Protein AF-A0A7C3UQG4-F1 (afdb_monomer)

Nearest PDB structures (foldseek):
  8c45-assembly1_A  TM=7.894E-01  e=1.868E-03  Salmonella enterica subsp. enterica serovar Typhimurium str. D23580
  4xqk-assembly1_A  TM=6.993E-01  e=7.731E-04  Lactococcus cremoris
  5ffj-assembly2_B  TM=6.707E-01  e=1.100E-03  Lactococcus lactis
  4xqk-assembly2_B  TM=6.886E-01  e=2.101E-03  Lactococcus cremoris
  5ffj-assembly1_A  TM=6.996E-01  e=3.567E-03  Lactococcus lactis

Foldseek 3Di:
DDPPPCPDDDPVPPCDPCNVVVPDDDDLVNLVVVCVVVVVQAPLLVAADEAAACQLNSNVLVSLLSNVVRCVVVVHDLVRSLVSQQVRYAYEHQDPVSLVNNVVSSQVNSVVVVRHDRPHNHDHDPVCCCVVPVVVNVVVVVVVVVVVVVVD

Solvent-accessible surface area (backbone atoms only — not comparable to full-atom values): 8915 Å² total; per-residue (Å²): 134,85,84,72,76,81,86,72,67,56,78,92,70,51,76,43,72,50,65,74,68,66,65,77,82,72,53,65,69,57,45,50,53,52,39,58,74,70,61,72,78,65,79,44,62,81,46,74,48,75,36,81,69,31,44,60,21,62,59,56,49,56,50,50,55,54,24,53,51,45,34,55,78,67,68,58,52,68,70,57,49,44,53,43,48,36,76,24,45,37,33,26,25,74,49,54,73,27,43,56,47,18,55,50,55,47,46,61,53,37,45,78,75,75,40,71,88,63,64,66,48,63,45,52,40,70,67,55,45,43,71,78,38,46,69,61,45,51,52,53,55,64,46,46,62,59,52,66,60,70,83,110

Sequence (152 aa):
MRTEKISNLPFYMKVTQKKTNGIVYTPRWIVDFILDGIEYKHNIYNKKIIDPSCGRGNFLIVVVERFLKDCIENNLDLDEIRTILHNNIFGFDIDENAIIKCKAYLNDITYKYGIDEVDWNILYTESELKNLYPYTYEYFLAIKDRLLLRDK

Structure (mmCIF, N/CA/C/O backbone):
data_AF-A0A7C3UQG4-F1
#
_entry.id   AF-A0A7C3UQG4-F1
#
loop_
_atom_site.group_PDB
_atom_site.id
_atom_site.type_symbol
_atom_site.label_atom_id
_atom_site.label_alt_id
_atom_site.label_comp_id
_atom_site.label_asym_id
_atom_site.label_entity_id
_atom_site.label_seq_id
_atom_site.pdbx_PDB_ins_code
_atom_site.Cartn_x
_atom_site.Cartn_y
_atom_site.Cartn_z
_atom_site.occupancy
_atom_site.B_iso_or_equiv
_atom_site.auth_seq_id
_atom_site.auth_comp_id
_atom_site.auth_asym_id
_atom_site.auth_atom_id
_atom_site.pdbx_PDB_model_num
ATOM 1 N N . MET A 1 1 ? 27.045 6.453 -51.777 1.00 42.03 1 MET A N 1
ATOM 2 C CA . MET A 1 1 ? 25.811 6.436 -50.961 1.00 42.03 1 MET A CA 1
ATOM 3 C C . MET A 1 1 ? 26.149 6.940 -49.569 1.00 42.03 1 MET A C 1
ATOM 5 O O . MET A 1 1 ? 26.888 6.268 -48.864 1.00 42.03 1 MET A O 1
ATOM 9 N N . ARG A 1 2 ? 25.704 8.150 -49.208 1.00 41.16 2 ARG A N 1
ATOM 10 C CA . ARG A 1 2 ? 25.856 8.690 -47.850 1.00 41.16 2 ARG A CA 1
ATOM 11 C C . ARG A 1 2 ? 24.832 8.007 -46.945 1.00 41.16 2 ARG A C 1
ATOM 13 O O . ARG A 1 2 ? 23.637 8.138 -47.175 1.00 41.16 2 ARG A O 1
ATOM 20 N N . THR A 1 3 ? 25.298 7.292 -45.932 1.00 46.03 3 THR A N 1
ATOM 21 C CA . THR A 1 3 ? 24.496 6.917 -44.767 1.00 46.03 3 THR A CA 1
ATOM 22 C C . THR A 1 3 ? 24.260 8.174 -43.935 1.00 46.03 3 THR A C 1
ATOM 24 O O . THR A 1 3 ? 25.015 8.488 -43.018 1.00 46.03 3 THR A O 1
ATOM 27 N N . GLU A 1 4 ? 23.225 8.940 -44.274 1.00 49.03 4 GLU A N 1
ATOM 28 C CA . GLU A 1 4 ? 22.688 9.913 -43.328 1.00 49.03 4 GLU A CA 1
ATOM 29 C C . GLU A 1 4 ? 22.102 9.126 -42.152 1.00 49.03 4 GLU A C 1
ATOM 31 O O . GLU A 1 4 ? 21.164 8.342 -42.306 1.00 49.03 4 GLU A O 1
ATOM 36 N N . LYS A 1 5 ? 22.716 9.271 -40.971 1.00 53.19 5 LYS A N 1
ATOM 37 C CA . LYS A 1 5 ? 22.136 8.789 -39.716 1.00 53.19 5 LYS A CA 1
ATOM 38 C C . LYS A 1 5 ? 20.726 9.365 -39.628 1.00 53.19 5 LYS A C 1
ATOM 40 O O . LYS A 1 5 ? 20.574 10.583 -39.603 1.00 53.19 5 LYS A O 1
ATOM 45 N N . ILE A 1 6 ? 19.726 8.487 -39.572 1.00 51.84 6 ILE A N 1
ATOM 46 C CA . ILE A 1 6 ? 18.320 8.829 -39.346 1.00 51.84 6 ILE A CA 1
ATOM 47 C C . ILE A 1 6 ? 18.232 9.448 -37.943 1.00 51.84 6 ILE A C 1
ATOM 49 O O . ILE A 1 6 ? 18.018 8.759 -36.950 1.00 51.84 6 ILE A O 1
ATOM 53 N N . SER A 1 7 ? 18.494 10.749 -37.844 1.00 53.53 7 SER A N 1
ATOM 54 C CA . SER A 1 7 ? 18.570 11.488 -36.581 1.00 53.53 7 SER A CA 1
ATOM 55 C C . SER A 1 7 ? 17.190 11.811 -36.010 1.00 53.53 7 SER A C 1
ATOM 57 O O . SER A 1 7 ? 17.087 12.203 -34.853 1.00 53.53 7 SER A O 1
ATOM 59 N N . ASN A 1 8 ? 16.124 11.582 -36.783 1.00 60.34 8 ASN A N 1
ATOM 60 C CA . ASN A 1 8 ? 14.745 11.838 -36.389 1.00 60.34 8 ASN A CA 1
ATOM 61 C C . ASN A 1 8 ? 13.842 10.658 -36.760 1.00 60.34 8 ASN A C 1
ATOM 63 O O . ASN A 1 8 ? 13.166 10.663 -37.786 1.00 60.34 8 ASN A O 1
ATOM 67 N N . LEU A 1 9 ? 13.819 9.640 -35.897 1.00 67.06 9 LEU A N 1
ATOM 68 C CA . LEU A 1 9 ? 12.788 8.605 -35.955 1.00 67.06 9 LEU A CA 1
ATOM 69 C C . LEU A 1 9 ? 11.402 9.230 -35.684 1.00 67.06 9 LEU A C 1
ATOM 71 O O . LEU A 1 9 ? 11.282 10.053 -34.763 1.00 67.06 9 LEU A O 1
ATOM 75 N N . PRO A 1 10 ? 10.353 8.832 -36.432 1.00 65.62 10 PRO A N 1
ATOM 76 C CA . PRO A 1 10 ? 8.976 9.232 -36.158 1.00 65.62 10 PRO A CA 1
ATOM 77 C C . PRO A 1 10 ? 8.590 8.947 -34.703 1.00 65.62 10 PRO A C 1
ATOM 79 O O . PRO A 1 10 ? 9.046 7.961 -34.126 1.00 65.62 10 PRO A O 1
ATOM 82 N N . PHE A 1 11 ? 7.721 9.769 -34.106 1.00 56.12 11 PHE A N 1
ATOM 83 C CA . PHE A 1 11 ? 7.338 9.642 -32.689 1.00 56.12 11 PHE A CA 1
ATOM 84 C C . PHE A 1 11 ? 6.870 8.223 -32.308 1.00 56.12 11 PHE A C 1
ATOM 86 O O . PHE A 1 11 ? 7.231 7.725 -31.248 1.00 56.12 11 PHE A O 1
ATOM 93 N N . TYR A 1 12 ? 6.156 7.530 -33.200 1.00 59.91 12 TYR A N 1
ATOM 94 C CA . TYR A 1 12 ? 5.689 6.154 -32.982 1.00 59.91 12 TYR A CA 1
ATOM 95 C C . TYR A 1 12 ? 6.804 5.088 -33.025 1.00 59.91 12 TYR A C 1
ATOM 97 O O . TYR A 1 12 ? 6.616 3.989 -32.503 1.00 59.91 12 TYR A O 1
ATOM 105 N N . MET A 1 13 ? 7.966 5.410 -33.607 1.00 55.78 13 MET A N 1
ATOM 106 C CA . MET A 1 13 ? 9.175 4.572 -33.631 1.00 55.78 13 MET A CA 1
ATOM 107 C C . MET A 1 13 ? 10.178 4.942 -32.532 1.00 55.78 13 MET A C 1
ATOM 109 O O . MET A 1 13 ? 11.155 4.220 -32.333 1.00 55.78 13 MET A O 1
ATOM 113 N N . LYS A 1 14 ? 9.964 6.045 -31.800 1.00 57.69 14 LYS A N 1
ATOM 114 C CA . LYS A 1 14 ? 10.771 6.357 -30.618 1.00 57.69 14 LYS A CA 1
ATOM 115 C C . LYS A 1 14 ? 10.416 5.363 -29.517 1.00 57.69 14 LYS A C 1
ATOM 117 O O . LYS A 1 14 ? 9.332 5.411 -28.934 1.00 57.69 14 LYS A O 1
ATOM 122 N N . VAL A 1 15 ? 11.341 4.454 -29.223 1.00 54.56 15 VAL A N 1
ATOM 123 C CA . VAL A 1 15 ? 11.241 3.599 -28.042 1.00 54.56 15 VAL A CA 1
ATOM 124 C C . VAL A 1 15 ? 11.400 4.510 -26.825 1.00 54.56 15 VAL A C 1
ATOM 126 O O . VAL A 1 15 ? 12.464 5.074 -26.586 1.00 54.56 15 VAL A O 1
ATOM 129 N N . THR A 1 16 ? 10.306 4.746 -26.107 1.00 62.78 16 THR A N 1
ATOM 130 C CA . THR A 1 16 ? 10.331 5.534 -24.870 1.00 62.78 16 THR A CA 1
ATOM 131 C C . THR A 1 16 ? 11.064 4.755 -23.782 1.00 62.78 16 THR A C 1
ATOM 133 O O . THR A 1 16 ? 11.061 3.526 -23.817 1.00 62.78 16 THR A O 1
ATOM 136 N N . GLN A 1 17 ? 11.605 5.436 -22.765 1.00 59.50 17 GLN A N 1
ATOM 137 C CA . GLN A 1 17 ? 12.174 4.750 -21.592 1.00 59.50 17 GLN A CA 1
ATOM 138 C C . GLN A 1 17 ? 11.181 3.758 -20.951 1.00 59.50 17 GLN A C 1
ATOM 140 O O . GLN A 1 17 ? 11.572 2.693 -20.487 1.00 59.50 17 GLN A O 1
ATOM 145 N N . LYS A 1 18 ? 9.868 4.050 -21.006 1.00 60.06 18 LYS A N 1
ATOM 146 C CA . LYS A 1 18 ? 8.815 3.097 -20.607 1.00 60.06 18 LYS A CA 1
ATOM 147 C C . LYS A 1 18 ? 8.847 1.804 -21.426 1.00 60.06 18 LYS A C 1
ATOM 149 O O . LYS A 1 18 ? 8.737 0.733 -20.846 1.00 60.06 18 LYS A O 1
ATOM 154 N N . LYS A 1 19 ? 8.975 1.894 -22.756 1.00 58.59 19 LYS A N 1
ATOM 155 C CA . LYS A 1 19 ? 9.053 0.719 -23.638 1.00 58.59 19 LYS A CA 1
ATOM 156 C C . LYS A 1 19 ? 10.394 -0.011 -23.520 1.00 58.59 19 LYS A C 1
ATOM 158 O O . LYS A 1 19 ? 10.385 -1.232 -23.596 1.00 58.59 19 LYS A O 1
ATOM 163 N N . THR A 1 20 ? 11.517 0.691 -23.331 1.00 58.31 20 THR A N 1
ATOM 164 C CA . THR A 1 20 ? 12.833 0.040 -23.156 1.00 58.31 20 THR A CA 1
ATOM 165 C C . THR A 1 20 ? 12.929 -0.718 -21.838 1.00 58.31 20 THR A C 1
ATOM 167 O O . THR A 1 20 ? 13.533 -1.781 -21.805 1.00 58.31 20 THR A O 1
ATOM 170 N N . ASN A 1 21 ? 12.307 -0.198 -20.776 1.00 60.97 21 ASN A N 1
ATOM 171 C CA . ASN A 1 21 ? 12.345 -0.804 -19.444 1.00 60.97 21 ASN A CA 1
ATOM 172 C C . ASN A 1 21 ? 11.156 -1.750 -19.193 1.00 60.97 21 ASN A C 1
ATOM 174 O O . ASN A 1 21 ? 10.949 -2.175 -18.063 1.00 60.97 21 ASN A O 1
ATOM 178 N N . GLY A 1 22 ? 10.340 -2.045 -20.215 1.00 64.12 22 GLY A N 1
ATOM 179 C CA . GLY A 1 22 ? 9.199 -2.959 -20.090 1.00 64.12 22 GLY A CA 1
ATOM 180 C C . GLY A 1 22 ? 8.118 -2.506 -19.099 1.00 64.12 22 GLY A C 1
ATOM 181 O O . GLY A 1 22 ? 7.384 -3.338 -18.579 1.00 64.12 22 GLY A O 1
ATOM 182 N N . ILE A 1 23 ? 8.005 -1.203 -18.818 1.00 71.94 23 ILE A N 1
ATOM 183 C CA . ILE A 1 23 ? 7.095 -0.681 -17.792 1.00 71.94 23 ILE A CA 1
ATOM 184 C C . ILE A 1 23 ? 5.645 -0.793 -18.275 1.00 71.94 23 ILE A C 1
ATOM 186 O O . ILE A 1 23 ? 5.214 -0.055 -19.169 1.00 71.94 23 ILE A O 1
ATOM 190 N N . VAL A 1 24 ? 4.873 -1.658 -17.619 1.00 75.56 24 VAL A N 1
ATOM 191 C CA . VAL A 1 24 ? 3.432 -1.836 -17.829 1.00 75.56 24 VAL A CA 1
ATOM 192 C C . VAL A 1 24 ? 2.701 -1.427 -16.556 1.00 75.56 24 VAL A C 1
ATOM 194 O O . VAL A 1 24 ? 2.959 -1.961 -15.484 1.00 75.56 24 VAL A O 1
ATOM 197 N N . TYR A 1 25 ? 1.789 -0.461 -16.663 1.00 80.44 25 TYR A N 1
ATOM 198 C CA . TYR A 1 25 ? 0.959 -0.057 -15.528 1.00 80.44 25 TYR A CA 1
ATOM 199 C C . TYR A 1 25 ? -0.333 -0.856 -15.524 1.00 80.44 25 TYR A C 1
ATOM 201 O O . TYR A 1 25 ? -1.066 -0.833 -16.512 1.00 80.44 25 TYR A O 1
ATOM 209 N N . THR A 1 26 ? -0.637 -1.488 -14.394 1.00 86.94 26 THR A N 1
ATOM 210 C CA . THR A 1 26 ? -1.911 -2.174 -14.171 1.00 86.94 26 THR A CA 1
ATOM 211 C C . THR A 1 26 ? -3.026 -1.137 -14.010 1.00 86.94 26 THR A C 1
ATOM 213 O O . THR A 1 26 ? -2.977 -0.349 -13.061 1.00 86.94 26 THR A O 1
ATOM 216 N N . PRO A 1 27 ? -4.019 -1.071 -14.914 1.00 91.25 27 PRO A N 1
ATOM 217 C CA . PRO A 1 27 ? -5.156 -0.172 -14.760 1.00 91.25 27 PRO A CA 1
ATOM 218 C C . PRO A 1 27 ? -5.948 -0.491 -13.491 1.00 91.25 27 PRO A C 1
ATOM 220 O O . PRO A 1 27 ? -6.062 -1.655 -13.108 1.00 91.25 27 PRO A O 1
ATOM 223 N N . ARG A 1 28 ? -6.560 0.533 -12.889 1.00 93.44 28 ARG A N 1
ATOM 224 C CA . ARG A 1 28 ? -7.334 0.406 -11.644 1.00 93.44 28 ARG A CA 1
ATOM 225 C C . ARG A 1 28 ? -8.367 -0.726 -11.687 1.00 93.44 28 ARG A C 1
ATOM 227 O O . ARG A 1 28 ? -8.405 -1.533 -10.771 1.00 93.44 28 ARG A O 1
ATOM 234 N N .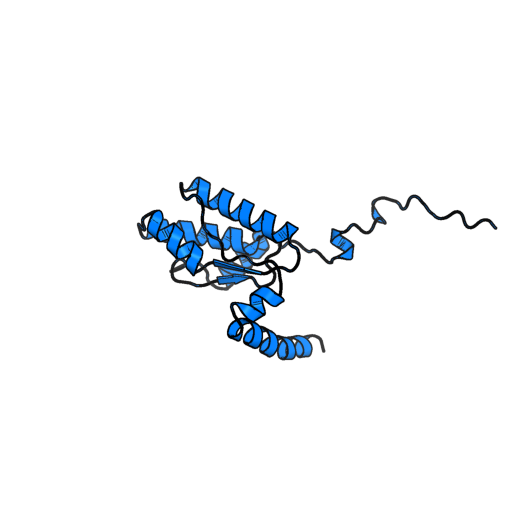 TRP A 1 29 ? -9.129 -0.840 -12.775 1.00 95.56 29 TRP A N 1
ATOM 235 C CA . TRP A 1 29 ? -10.158 -1.877 -12.908 1.00 95.56 29 TRP A CA 1
ATOM 236 C C . TRP A 1 29 ? -9.593 -3.309 -12.869 1.00 95.56 29 TRP A C 1
ATOM 238 O O . TRP A 1 29 ? -10.277 -4.206 -12.388 1.00 95.56 29 TRP A O 1
ATOM 248 N N . ILE A 1 30 ? -8.353 -3.533 -13.334 1.00 96.81 30 ILE A N 1
ATOM 249 C CA . ILE A 1 30 ? -7.688 -4.843 -13.219 1.00 96.81 30 ILE A CA 1
ATOM 250 C C . ILE A 1 30 ? -7.313 -5.109 -11.763 1.00 96.81 30 ILE A C 1
ATOM 252 O O . ILE A 1 30 ? -7.497 -6.222 -11.278 1.00 96.81 30 ILE A O 1
ATOM 256 N N . VAL A 1 31 ? -6.800 -4.093 -11.065 1.00 96.81 31 VAL A N 1
ATOM 257 C CA . VAL A 1 31 ? -6.473 -4.208 -9.639 1.00 96.81 31 VAL A CA 1
ATOM 258 C C . VAL A 1 31 ? -7.722 -4.559 -8.834 1.00 96.81 31 VAL A C 1
ATOM 260 O O . VAL A 1 31 ? -7.694 -5.519 -8.068 1.00 96.81 31 VAL A O 1
ATOM 263 N N . ASP A 1 32 ? -8.822 -3.831 -9.045 1.00 97.44 32 ASP A N 1
ATOM 264 C CA . ASP A 1 32 ? -10.094 -4.112 -8.376 1.00 97.44 32 ASP A CA 1
ATOM 265 C C . ASP A 1 32 ? -10.593 -5.523 -8.694 1.00 97.44 32 ASP A C 1
ATOM 267 O O . ASP A 1 32 ? -10.899 -6.270 -7.771 1.00 97.44 32 ASP A O 1
ATOM 271 N N . PHE A 1 33 ? -10.573 -5.931 -9.969 1.00 97.69 33 PHE A N 1
ATOM 272 C CA . PHE A 1 33 ? -10.954 -7.285 -10.379 1.00 97.69 33 PHE A CA 1
ATOM 273 C C . PHE A 1 33 ? -10.159 -8.373 -9.640 1.00 97.69 33 PHE A C 1
ATOM 275 O O . PHE A 1 33 ? -10.740 -9.350 -9.171 1.00 97.69 33 PHE A O 1
ATOM 282 N N . ILE A 1 34 ? -8.839 -8.206 -9.506 1.00 97.38 34 ILE A N 1
ATOM 283 C CA . ILE A 1 34 ? -7.980 -9.174 -8.812 1.00 97.38 34 ILE A CA 1
ATOM 284 C C . ILE A 1 34 ? -8.291 -9.200 -7.315 1.00 97.38 34 ILE A C 1
ATOM 286 O O . ILE A 1 34 ? -8.500 -10.279 -6.764 1.00 97.38 34 ILE A O 1
ATOM 290 N N . LEU A 1 35 ? -8.333 -8.035 -6.661 1.00 96.94 35 LEU A N 1
ATOM 291 C CA . LEU A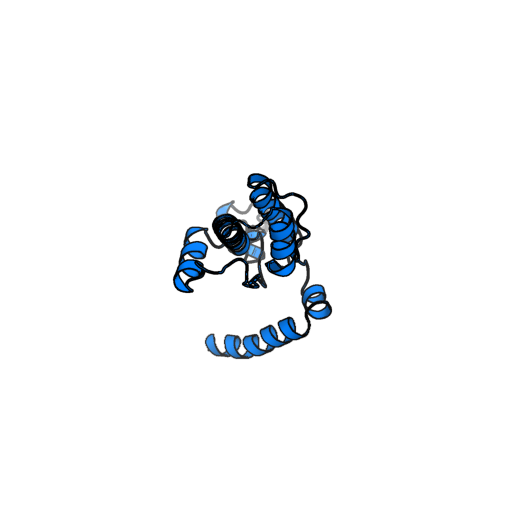 1 35 ? -8.602 -7.938 -5.223 1.00 96.94 35 LEU A CA 1
ATOM 292 C C . LEU A 1 35 ? -9.998 -8.458 -4.868 1.00 96.94 35 LEU A C 1
ATOM 294 O O . LEU A 1 35 ? -10.170 -9.101 -3.833 1.00 96.94 35 LEU A O 1
ATOM 298 N N . ASP A 1 36 ? -10.980 -8.227 -5.736 1.00 96.94 36 ASP A N 1
ATOM 299 C CA . ASP A 1 36 ? -12.323 -8.770 -5.582 1.00 96.94 36 ASP A CA 1
ATOM 300 C C . ASP A 1 36 ? -12.336 -10.285 -5.763 1.00 96.94 36 ASP A C 1
ATOM 302 O O . ASP A 1 36 ? -12.957 -10.968 -4.956 1.00 96.94 36 ASP A O 1
ATOM 306 N N . GLY A 1 37 ? -11.616 -10.809 -6.759 1.00 97.31 37 GLY A N 1
ATOM 307 C CA . GLY A 1 37 ? -11.534 -12.243 -7.038 1.00 97.31 37 GLY A CA 1
ATOM 308 C C . GLY A 1 37 ? -10.842 -13.066 -5.947 1.00 97.31 37 GLY A C 1
ATOM 309 O O . GLY A 1 37 ? -11.139 -14.249 -5.802 1.00 97.31 37 GLY A O 1
ATOM 310 N N . ILE A 1 38 ? -9.948 -12.455 -5.160 1.00 95.25 38 ILE A N 1
ATOM 311 C CA . ILE A 1 38 ? -9.332 -13.087 -3.977 1.00 95.25 38 ILE A CA 1
ATOM 312 C C . ILE A 1 38 ? -10.069 -12.762 -2.668 1.00 95.25 38 ILE A C 1
ATOM 314 O O . ILE A 1 38 ? -9.552 -13.039 -1.587 1.00 95.25 38 ILE A O 1
ATOM 318 N N . GLU A 1 39 ? -11.253 -12.147 -2.753 1.00 95.19 39 GLU A N 1
ATOM 319 C CA . GLU A 1 39 ? -12.076 -11.749 -1.606 1.00 95.19 39 GLU A CA 1
ATOM 320 C C . GLU A 1 39 ? -11.321 -10.874 -0.582 1.00 95.19 39 GLU A C 1
ATOM 322 O O . GLU A 1 39 ? -11.493 -10.970 0.639 1.00 95.19 39 GLU A O 1
ATOM 327 N N . TYR A 1 40 ? -10.491 -9.948 -1.077 1.00 95.50 40 TYR A N 1
ATOM 328 C CA . TYR A 1 40 ? -9.850 -8.915 -0.263 1.00 95.50 40 TYR A CA 1
ATOM 329 C C . TYR A 1 40 ? -10.849 -7.798 0.093 1.00 95.50 40 TYR A C 1
ATOM 331 O O . TYR A 1 40 ? -10.787 -6.682 -0.433 1.00 95.50 40 TYR A O 1
ATOM 339 N N . LYS A 1 41 ? -11.830 -8.139 0.942 1.00 91.75 41 LYS A N 1
ATOM 340 C CA . LYS A 1 41 ? -12.990 -7.287 1.278 1.00 91.75 41 LYS A CA 1
ATOM 341 C C . LYS A 1 41 ? -13.277 -7.137 2.776 1.00 91.75 41 LYS A C 1
ATOM 343 O O . LYS A 1 41 ? -13.965 -6.199 3.152 1.00 91.75 41 LYS A O 1
ATOM 348 N N . HIS A 1 42 ? -12.772 -8.041 3.616 1.00 89.38 42 HIS A N 1
ATOM 349 C CA . HIS A 1 42 ? -13.089 -8.086 5.050 1.00 89.38 42 HIS A CA 1
ATOM 350 C C . HIS A 1 42 ? -11.844 -8.319 5.899 1.00 89.38 42 HIS A C 1
ATOM 352 O O . HIS A 1 42 ? -10.922 -9.007 5.436 1.00 89.38 42 HIS A O 1
ATOM 358 N N . ASN A 1 43 ? -11.851 -7.814 7.138 1.00 91.19 43 ASN A N 1
ATOM 359 C CA . ASN A 1 43 ? -10.758 -7.972 8.104 1.00 91.19 43 ASN A CA 1
ATOM 360 C C . ASN A 1 43 ? -9.403 -7.633 7.464 1.00 91.19 43 ASN A C 1
ATOM 362 O O . ASN A 1 43 ? -8.448 -8.412 7.490 1.00 91.19 43 ASN A O 1
ATOM 366 N N . ILE A 1 44 ? -9.405 -6.524 6.736 1.00 95.38 44 ILE A N 1
ATOM 367 C CA . ILE A 1 44 ? -8.318 -6.020 5.918 1.00 95.38 44 ILE A CA 1
ATOM 368 C C . ILE A 1 44 ? -7.234 -5.434 6.812 1.00 95.38 44 ILE A C 1
ATOM 370 O O . ILE A 1 44 ? -6.066 -5.743 6.592 1.00 95.38 44 ILE A O 1
ATOM 374 N N . TYR A 1 45 ? -7.598 -4.661 7.840 1.00 93.19 45 TYR A N 1
ATOM 375 C CA . TYR A 1 45 ? -6.599 -3.998 8.684 1.00 93.19 45 TYR A CA 1
ATOM 376 C C . TYR A 1 45 ? -5.702 -4.980 9.456 1.00 93.19 45 TYR A C 1
ATOM 378 O O . TYR A 1 45 ? -4.579 -4.641 9.812 1.00 93.19 45 TYR A O 1
ATOM 386 N N . ASN A 1 46 ? -6.144 -6.229 9.640 1.00 93.50 46 ASN A N 1
ATOM 387 C CA . ASN A 1 46 ? -5.360 -7.307 10.252 1.00 93.50 46 ASN A CA 1
ATOM 388 C C . ASN A 1 46 ? -4.478 -8.094 9.262 1.00 93.50 46 ASN A C 1
ATOM 390 O O . ASN A 1 46 ? -3.773 -9.022 9.667 1.00 93.50 46 ASN A O 1
ATOM 394 N N . LYS A 1 47 ? -4.517 -7.779 7.962 1.00 95.12 47 LYS A N 1
ATOM 395 C CA . LYS A 1 47 ? -3.735 -8.477 6.932 1.00 95.12 47 LYS A CA 1
ATOM 396 C C . LYS A 1 47 ? -2.446 -7.728 6.633 1.00 95.12 47 LYS A C 1
ATOM 398 O O . LYS A 1 47 ? -2.449 -6.515 6.462 1.00 95.12 47 LYS A O 1
ATOM 403 N N . LYS A 1 48 ? -1.359 -8.485 6.478 1.00 94.31 48 LYS A N 1
ATOM 404 C CA . LYS A 1 48 ? -0.093 -7.990 5.928 1.00 94.31 48 LYS A CA 1
ATOM 405 C C . LYS A 1 48 ? -0.065 -8.203 4.421 1.00 94.31 48 LYS A C 1
ATOM 407 O O . LYS A 1 48 ? -0.350 -9.306 3.955 1.00 94.31 48 LYS A O 1
ATOM 412 N N . ILE A 1 49 ? 0.296 -7.164 3.677 1.00 93.88 49 ILE A N 1
ATOM 413 C CA . ILE A 1 49 ? 0.425 -7.188 2.220 1.00 93.88 49 ILE A CA 1
ATOM 414 C C . ILE A 1 49 ? 1.828 -6.782 1.808 1.00 93.88 49 ILE A C 1
ATOM 416 O O . ILE A 1 49 ? 2.395 -5.831 2.334 1.00 93.88 49 ILE A O 1
ATOM 420 N N . ILE A 1 50 ? 2.340 -7.485 0.804 1.00 92.88 50 ILE A N 1
ATOM 421 C CA . ILE A 1 50 ? 3.567 -7.144 0.102 1.00 92.88 50 ILE A CA 1
ATOM 422 C C . ILE A 1 50 ? 3.300 -7.096 -1.402 1.00 92.88 50 ILE A C 1
ATOM 424 O O . ILE A 1 50 ? 2.727 -8.031 -1.961 1.00 92.88 50 ILE A O 1
ATOM 428 N N . ASP A 1 51 ? 3.744 -6.023 -2.052 1.00 93.56 51 ASP A N 1
ATOM 429 C CA . ASP A 1 51 ? 3.856 -5.946 -3.510 1.00 93.56 51 ASP A CA 1
ATOM 430 C C . ASP A 1 51 ? 5.351 -5.916 -3.899 1.00 93.56 51 ASP A C 1
ATOM 432 O O . ASP A 1 51 ? 6.004 -4.883 -3.729 1.00 93.56 51 ASP A O 1
ATOM 436 N N . PRO A 1 52 ? 5.935 -7.045 -4.356 1.00 89.75 52 PRO A N 1
ATOM 437 C CA . PRO A 1 52 ? 7.376 -7.174 -4.592 1.00 89.75 52 PRO A CA 1
ATOM 438 C C . PRO A 1 52 ? 7.869 -6.484 -5.876 1.00 89.75 52 PRO A C 1
ATOM 440 O O . PRO A 1 52 ? 9.059 -6.549 -6.183 1.00 89.75 52 PRO A O 1
ATOM 443 N N . SER A 1 53 ? 6.965 -5.866 -6.637 1.00 89.88 53 SER A N 1
ATOM 444 C CA . SER A 1 53 ? 7.260 -5.087 -7.844 1.00 89.88 53 SER A CA 1
ATOM 445 C C . SER A 1 53 ? 6.260 -3.936 -7.957 1.00 89.88 53 SER A C 1
ATOM 447 O O . SER A 1 53 ? 5.503 -3.829 -8.928 1.00 89.88 53 SER A O 1
ATOM 449 N N . CYS A 1 54 ? 6.177 -3.130 -6.899 1.00 94.00 54 CYS A N 1
ATOM 450 C CA . CYS A 1 54 ? 5.052 -2.231 -6.686 1.00 94.00 54 CYS A CA 1
ATOM 451 C C . CYS A 1 54 ? 4.991 -1.074 -7.680 1.00 94.00 54 CYS A C 1
ATOM 453 O O . CYS A 1 54 ? 3.941 -0.444 -7.844 1.00 94.00 54 CYS A O 1
ATOM 455 N N . GLY A 1 55 ? 6.099 -0.759 -8.350 1.00 93.62 55 GLY A N 1
ATOM 456 C CA . GLY A 1 55 ? 6.233 0.379 -9.239 1.00 93.62 55 GLY A CA 1
ATOM 457 C C . GLY A 1 55 ? 5.731 1.650 -8.566 1.00 93.62 55 GLY A C 1
ATOM 458 O O . GLY A 1 55 ? 6.199 2.051 -7.505 1.00 93.62 55 GLY A O 1
ATOM 459 N N . ARG A 1 56 ? 4.731 2.287 -9.183 1.00 95.12 56 ARG A N 1
ATOM 460 C CA . ARG A 1 56 ? 4.087 3.501 -8.648 1.00 95.12 56 ARG A CA 1
ATOM 461 C C . ARG A 1 56 ? 2.970 3.225 -7.634 1.00 95.12 56 ARG A C 1
ATOM 463 O O . ARG A 1 56 ? 2.249 4.149 -7.282 1.00 95.12 56 ARG A O 1
ATOM 470 N N . GLY A 1 57 ? 2.801 1.982 -7.200 1.00 96.25 57 GLY A N 1
ATOM 471 C CA . GLY A 1 57 ? 1.859 1.599 -6.156 1.00 96.25 57 GLY A CA 1
ATOM 472 C C . GLY A 1 57 ? 0.435 1.345 -6.634 1.00 96.25 57 GLY A C 1
ATOM 473 O O . GLY A 1 57 ? -0.472 1.421 -5.821 1.00 96.25 57 GLY A O 1
ATOM 474 N N . ASN A 1 58 ? 0.186 1.045 -7.915 1.00 96.06 58 ASN A N 1
ATOM 475 C CA . ASN A 1 58 ? -1.190 0.884 -8.414 1.00 96.06 58 ASN A CA 1
ATOM 476 C C . ASN A 1 58 ? -2.002 -0.164 -7.629 1.00 96.06 58 ASN A C 1
ATOM 478 O O . ASN A 1 58 ? -3.190 0.057 -7.428 1.00 96.06 58 ASN A O 1
ATOM 482 N N . PHE A 1 59 ? -1.387 -1.263 -7.172 1.00 97.31 59 PHE A N 1
ATOM 483 C CA . PHE A 1 59 ? -2.033 -2.210 -6.253 1.00 97.31 59 PHE A CA 1
ATOM 484 C C . PHE A 1 59 ? -2.146 -1.650 -4.835 1.00 97.31 59 PHE A C 1
ATOM 486 O O . PHE A 1 59 ? -3.237 -1.639 -4.265 1.00 97.31 59 PHE A O 1
ATOM 493 N N . LEU A 1 60 ? -1.034 -1.153 -4.284 1.00 98.00 60 LEU A N 1
ATOM 494 C CA . LEU A 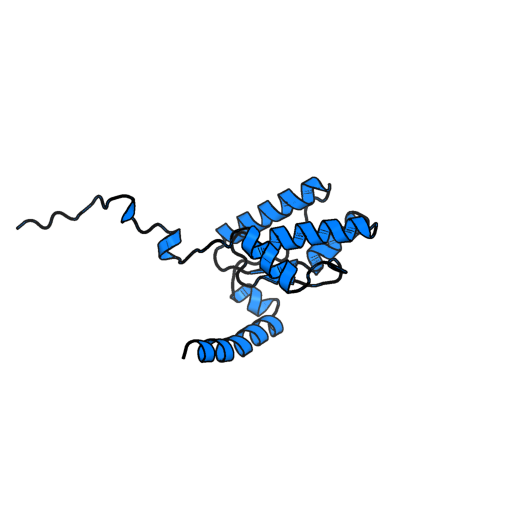1 60 ? -0.963 -0.647 -2.911 1.00 98.00 60 LEU A CA 1
ATOM 495 C C . LEU A 1 60 ? -1.937 0.509 -2.643 1.00 98.00 60 LEU A C 1
ATOM 497 O O . LEU A 1 60 ? -2.529 0.558 -1.575 1.00 98.00 60 LEU A O 1
ATOM 501 N N . ILE A 1 61 ? -2.175 1.380 -3.622 1.00 97.81 61 ILE A N 1
ATOM 502 C CA . ILE A 1 61 ? -3.171 2.458 -3.563 1.00 97.81 61 ILE A CA 1
ATOM 503 C C . ILE A 1 61 ? -4.563 1.891 -3.258 1.00 97.81 61 ILE A C 1
ATOM 505 O O . ILE A 1 61 ? -5.217 2.326 -2.314 1.00 97.81 61 ILE A O 1
ATOM 509 N N . VAL A 1 62 ? -5.003 0.881 -4.013 1.00 97.81 62 VAL A N 1
ATOM 510 C CA . VAL A 1 62 ? -6.324 0.258 -3.817 1.00 97.81 62 VAL A CA 1
ATOM 511 C C . VAL A 1 62 ? -6.383 -0.505 -2.503 1.00 97.81 62 VAL A C 1
ATOM 513 O O . VAL A 1 62 ? -7.393 -0.465 -1.802 1.00 97.81 62 VAL A O 1
ATOM 516 N N . VAL A 1 63 ? -5.296 -1.199 -2.165 1.00 97.94 63 VAL A N 1
ATOM 517 C CA . VAL A 1 63 ? -5.161 -1.905 -0.892 1.00 97.94 63 VAL A CA 1
ATOM 518 C C . VAL A 1 63 ? -5.340 -0.936 0.271 1.00 97.94 63 VAL A C 1
ATOM 520 O O . VAL A 1 63 ? -6.169 -1.208 1.132 1.00 97.94 63 VAL A O 1
ATOM 523 N N . VAL A 1 64 ? -4.622 0.190 0.278 1.00 97.94 64 VAL A N 1
ATOM 524 C CA . VAL A 1 64 ? -4.673 1.192 1.350 1.00 97.94 64 VAL A CA 1
ATOM 525 C C . VAL A 1 64 ? -6.041 1.868 1.418 1.00 97.94 64 VAL A C 1
ATOM 527 O O . VAL A 1 64 ? -6.566 2.038 2.512 1.00 97.94 64 VAL A O 1
ATOM 530 N N . GLU A 1 65 ? -6.686 2.173 0.290 1.00 97.69 65 GLU A N 1
ATOM 531 C CA . GLU A 1 65 ? -8.066 2.684 0.296 1.00 97.69 65 GLU A CA 1
ATOM 532 C C . GLU A 1 65 ? -9.047 1.709 0.969 1.00 97.69 65 GLU A C 1
ATOM 534 O O . GLU A 1 65 ? -9.843 2.111 1.821 1.00 97.69 65 GLU A O 1
ATOM 539 N N . ARG A 1 66 ? -8.983 0.415 0.619 1.00 97.62 66 ARG A N 1
ATOM 540 C CA . ARG A 1 66 ? -9.827 -0.619 1.241 1.00 97.62 66 ARG A CA 1
ATOM 541 C C . ARG A 1 66 ? -9.481 -0.813 2.720 1.00 97.62 66 ARG A C 1
ATOM 543 O O . ARG A 1 66 ? -10.378 -1.015 3.529 1.00 97.62 66 ARG A O 1
ATOM 550 N N . PHE A 1 67 ? -8.199 -0.720 3.062 1.00 97.69 67 PHE A N 1
ATOM 551 C CA . PHE A 1 67 ? -7.686 -0.829 4.424 1.00 97.69 67 PHE A CA 1
ATOM 552 C C . PHE A 1 67 ? -8.214 0.286 5.321 1.00 97.69 67 PHE A C 1
ATOM 554 O O . PHE A 1 67 ? -8.784 0.006 6.368 1.00 97.69 67 PHE A O 1
ATOM 561 N N . LEU A 1 68 ? -8.090 1.540 4.883 1.00 97.25 68 LEU A N 1
ATOM 562 C CA . LEU A 1 68 ? -8.590 2.708 5.608 1.00 97.25 68 LEU A CA 1
ATOM 563 C C . LEU A 1 68 ? -10.098 2.618 5.832 1.00 97.25 68 LEU A C 1
ATOM 565 O O . LEU A 1 68 ? -10.574 2.885 6.932 1.00 97.25 68 LEU A O 1
ATOM 569 N N . LYS A 1 69 ? -10.848 2.193 4.809 1.00 96.81 69 LYS A N 1
ATOM 570 C CA . LYS A 1 69 ? -12.289 1.969 4.934 1.00 96.81 69 LYS A CA 1
ATOM 571 C C . LYS A 1 69 ? -12.611 0.942 6.028 1.00 96.81 69 LYS A C 1
ATOM 573 O O . LYS A 1 69 ? -13.441 1.226 6.883 1.00 96.81 69 LYS A O 1
ATOM 578 N N . ASP A 1 70 ? -11.933 -0.203 6.021 1.00 96.94 70 ASP A N 1
ATOM 579 C CA . ASP A 1 70 ? -12.128 -1.268 7.013 1.00 96.94 70 ASP A CA 1
ATOM 580 C C . ASP A 1 70 ? -11.736 -0.808 8.431 1.00 96.94 70 ASP A C 1
ATOM 582 O O . ASP A 1 70 ? -12.459 -1.086 9.384 1.00 96.94 70 ASP A O 1
ATOM 586 N N . CYS A 1 71 ? -10.661 -0.028 8.591 1.00 96.50 71 CYS A N 1
ATOM 587 C CA . CYS A 1 71 ? -10.308 0.585 9.877 1.00 96.50 71 CYS A CA 1
ATOM 588 C C . CYS A 1 71 ? -11.418 1.498 10.421 1.00 96.50 71 CYS A C 1
ATOM 590 O O . CYS A 1 71 ? -11.774 1.417 11.595 1.00 96.50 71 CYS A O 1
ATOM 592 N N . ILE A 1 72 ? -11.974 2.362 9.568 1.00 94.62 72 ILE A N 1
ATOM 593 C CA . ILE A 1 72 ? -13.011 3.329 9.959 1.00 94.62 72 ILE A CA 1
ATOM 594 C C . ILE A 1 72 ? -14.307 2.612 10.330 1.00 94.62 72 ILE A C 1
ATOM 596 O O . ILE A 1 72 ? -14.929 2.948 11.334 1.00 94.62 72 ILE A O 1
ATOM 600 N N . GLU A 1 73 ? -14.696 1.594 9.561 1.00 95.69 73 GLU A N 1
ATOM 601 C CA . GLU A 1 73 ? -15.868 0.762 9.863 1.00 95.69 73 GLU A CA 1
ATOM 602 C C . GLU A 1 73 ? -15.737 0.034 11.212 1.00 95.69 73 GLU A C 1
ATOM 604 O O . GLU A 1 73 ? -16.744 -0.237 11.866 1.00 95.69 73 GLU A O 1
ATOM 609 N N . ASN A 1 74 ? -14.505 -0.220 11.662 1.00 96.06 74 ASN A N 1
ATOM 610 C CA . ASN A 1 74 ? -14.204 -0.830 12.957 1.00 96.06 74 ASN A CA 1
ATOM 611 C C . ASN A 1 74 ? -13.880 0.189 14.069 1.00 96.06 74 ASN A C 1
ATOM 613 O O . ASN A 1 74 ? -13.558 -0.217 15.181 1.00 96.06 74 ASN A O 1
ATOM 617 N N . ASN A 1 75 ? -14.056 1.493 13.820 1.00 96.25 75 ASN A N 1
ATOM 618 C CA . ASN A 1 75 ? -13.861 2.587 14.785 1.00 96.25 75 ASN A CA 1
ATOM 619 C C . ASN A 1 75 ? -12.447 2.671 15.390 1.00 96.25 75 ASN A C 1
ATOM 621 O O . ASN A 1 75 ? -12.301 3.039 16.556 1.00 96.25 75 ASN A O 1
ATOM 625 N N . LEU A 1 76 ? -11.416 2.342 14.609 1.00 96.50 76 LEU A N 1
ATOM 626 C CA . LEU A 1 76 ? -10.025 2.533 15.025 1.00 96.50 76 LEU A CA 1
ATOM 627 C C . LEU A 1 76 ? -9.688 4.029 15.068 1.00 96.50 76 LEU A C 1
ATOM 629 O O . LEU A 1 76 ? -10.164 4.809 14.235 1.00 96.50 76 LEU A O 1
ATOM 633 N N . ASP A 1 77 ? -8.847 4.430 16.018 1.00 96.38 77 ASP A N 1
ATOM 634 C CA . ASP A 1 77 ? -8.345 5.801 16.076 1.00 96.38 77 ASP A CA 1
ATOM 635 C C . ASP A 1 77 ? -7.223 6.048 15.048 1.00 96.38 77 ASP A C 1
ATOM 637 O O . ASP A 1 77 ? -6.613 5.124 14.511 1.00 96.38 77 ASP A O 1
ATOM 641 N N . LEU A 1 78 ? -6.958 7.319 14.731 1.00 96.12 78 LEU A N 1
ATOM 642 C CA . LEU A 1 78 ? -6.014 7.684 13.668 1.00 96.12 78 LEU A CA 1
ATOM 643 C C . LEU A 1 78 ? -4.567 7.252 13.969 1.00 96.12 78 LEU A C 1
ATOM 645 O O . LEU A 1 78 ? -3.828 6.922 13.037 1.00 96.12 78 LEU A O 1
ATOM 649 N N . ASP A 1 79 ? -4.163 7.231 1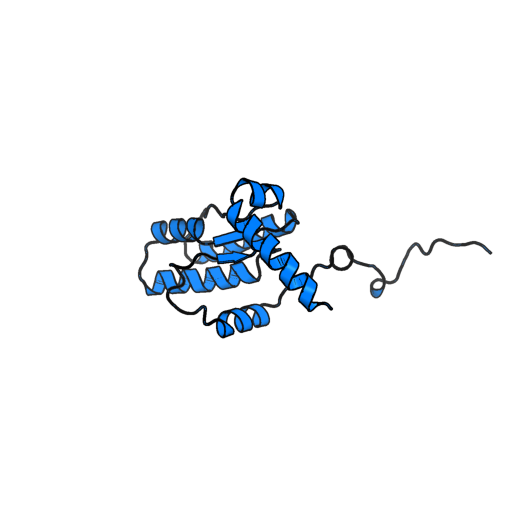5.242 1.00 95.50 79 ASP A N 1
ATOM 650 C CA . ASP A 1 79 ? -2.808 6.847 15.649 1.00 95.50 79 ASP A CA 1
ATOM 651 C C . ASP A 1 79 ? -2.605 5.333 15.554 1.00 95.50 79 ASP A C 1
ATOM 653 O O . ASP A 1 79 ? -1.558 4.860 15.087 1.00 95.50 79 ASP A O 1
ATOM 657 N N . GLU A 1 80 ? -3.639 4.574 15.908 1.00 96.31 80 GLU A N 1
ATOM 658 C CA . GLU A 1 80 ? -3.714 3.142 15.675 1.00 96.31 80 GLU A CA 1
ATOM 659 C C . GLU A 1 80 ? -3.637 2.841 14.173 1.00 96.31 80 GLU A C 1
ATOM 661 O O . GLU A 1 80 ? -2.772 2.075 13.746 1.00 96.31 80 GLU A O 1
ATOM 666 N N . ILE A 1 81 ? -4.446 3.503 13.339 1.00 97.75 81 ILE A N 1
ATOM 667 C CA . ILE A 1 81 ? -4.428 3.287 11.883 1.00 97.75 81 ILE A CA 1
ATOM 668 C C . ILE A 1 81 ? -3.040 3.565 11.298 1.00 97.75 81 ILE A C 1
ATOM 670 O O . ILE A 1 81 ? -2.543 2.757 10.511 1.00 97.75 81 ILE A O 1
ATOM 674 N N . ARG A 1 82 ? -2.383 4.664 11.697 1.00 97.31 82 ARG A N 1
ATOM 675 C CA . ARG A 1 82 ? -1.019 4.995 11.246 1.00 97.31 82 ARG A CA 1
ATOM 676 C C . ARG A 1 82 ? -0.038 3.866 11.567 1.00 97.31 82 ARG A C 1
ATOM 678 O O . ARG A 1 82 ? 0.740 3.450 10.708 1.00 97.31 82 ARG A O 1
ATOM 685 N N . THR A 1 83 ? -0.114 3.343 12.788 1.00 96.88 83 THR A N 1
ATOM 686 C CA . THR A 1 83 ? 0.739 2.248 13.265 1.00 96.88 83 THR A CA 1
ATOM 687 C C . THR A 1 83 ? 0.475 0.953 12.499 1.00 96.88 83 THR A C 1
ATOM 689 O O . THR A 1 83 ? 1.409 0.253 12.103 1.00 96.88 83 THR A O 1
ATOM 692 N N . ILE A 1 84 ? -0.791 0.618 12.256 1.00 97.00 84 ILE A N 1
ATOM 693 C CA . ILE A 1 84 ? -1.151 -0.601 11.533 1.00 97.00 84 ILE A CA 1
ATOM 694 C C . ILE A 1 84 ? -0.737 -0.486 10.053 1.00 97.00 84 ILE A C 1
ATOM 696 O O . ILE A 1 84 ? -0.174 -1.439 9.518 1.00 97.00 84 ILE A O 1
ATOM 700 N N . LEU A 1 85 ? -0.915 0.673 9.406 1.00 97.81 85 LEU A N 1
ATOM 701 C CA . LEU A 1 85 ? -0.435 0.915 8.037 1.00 97.81 85 LEU A CA 1
ATOM 702 C C . LEU A 1 85 ? 1.073 0.672 7.910 1.00 97.81 85 LEU A C 1
ATOM 704 O O . LEU A 1 85 ? 1.487 -0.083 7.029 1.00 97.81 85 LEU A O 1
ATOM 708 N N . HIS A 1 86 ? 1.873 1.242 8.819 1.00 96.88 86 HIS A N 1
ATOM 709 C CA . HIS A 1 86 ? 3.316 0.993 8.878 1.00 96.88 86 HIS A CA 1
ATOM 710 C C . HIS A 1 86 ? 3.615 -0.511 8.979 1.00 96.88 86 HIS A C 1
ATOM 712 O O . HIS A 1 86 ? 4.389 -1.057 8.196 1.00 96.88 86 HIS A O 1
ATOM 718 N N . ASN A 1 87 ? 2.953 -1.210 9.901 1.00 95.75 87 ASN A N 1
ATOM 719 C CA . ASN A 1 87 ? 3.243 -2.612 10.203 1.00 95.75 87 ASN A CA 1
ATOM 720 C C . ASN A 1 87 ? 2.764 -3.621 9.149 1.00 95.75 87 ASN A C 1
ATOM 722 O O . ASN A 1 87 ? 3.209 -4.777 9.178 1.00 95.75 87 ASN A O 1
ATOM 726 N N . ASN A 1 88 ? 1.842 -3.222 8.267 1.00 96.19 88 ASN A N 1
ATOM 727 C CA . ASN A 1 88 ? 1.114 -4.153 7.408 1.00 96.19 88 ASN A CA 1
A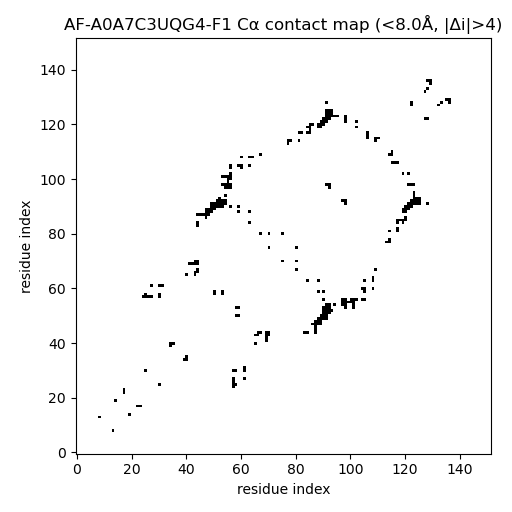TOM 728 C C . ASN A 1 88 ? 1.268 -3.905 5.904 1.00 96.19 88 ASN A C 1
ATOM 730 O O . ASN A 1 88 ? 0.952 -4.816 5.136 1.00 96.19 88 ASN A O 1
ATOM 734 N N . ILE A 1 89 ? 1.766 -2.745 5.466 1.00 96.81 89 ILE A N 1
ATOM 735 C CA . ILE A 1 89 ? 1.905 -2.417 4.041 1.00 96.81 89 ILE A CA 1
ATOM 736 C C . ILE A 1 89 ? 3.379 -2.388 3.633 1.00 96.81 89 ILE A C 1
ATOM 738 O O . ILE A 1 89 ? 4.138 -1.516 4.051 1.00 96.81 89 ILE A O 1
ATOM 742 N N . PHE A 1 90 ? 3.764 -3.327 2.767 1.00 95.31 90 PHE A N 1
ATOM 743 C CA . PHE A 1 90 ? 5.129 -3.496 2.272 1.00 95.31 90 PHE A CA 1
ATOM 744 C C . PHE A 1 90 ? 5.175 -3.406 0.744 1.00 95.31 90 PHE A C 1
ATOM 746 O O . PHE A 1 90 ? 4.278 -3.886 0.045 1.00 95.31 90 PHE A O 1
ATOM 753 N N . GLY A 1 91 ? 6.247 -2.832 0.206 1.00 94.69 91 GLY A N 1
ATOM 754 C CA . GLY A 1 91 ? 6.434 -2.718 -1.238 1.00 94.69 91 GLY A CA 1
ATOM 755 C C . GLY A 1 91 ? 7.899 -2.650 -1.637 1.00 94.69 91 GLY A C 1
ATOM 756 O O . GLY A 1 91 ? 8.730 -2.129 -0.896 1.00 94.69 91 GLY A O 1
ATOM 757 N N . PHE A 1 92 ? 8.209 -3.186 -2.812 1.00 93.19 92 PHE A N 1
ATOM 758 C CA . PHE A 1 92 ? 9.561 -3.223 -3.358 1.00 93.19 92 PHE A CA 1
ATOM 759 C C . PHE A 1 92 ? 9.508 -2.932 -4.846 1.00 93.19 92 PHE A C 1
ATOM 761 O O . PHE A 1 92 ? 8.640 -3.442 -5.547 1.00 93.19 92 PHE A O 1
ATOM 768 N N . ASP A 1 93 ? 10.440 -2.132 -5.338 1.00 91.38 93 ASP A N 1
ATOM 769 C CA . ASP A 1 93 ? 10.659 -1.953 -6.767 1.00 91.38 93 ASP A CA 1
ATOM 770 C C . ASP A 1 93 ? 12.090 -1.482 -6.989 1.00 91.38 93 ASP A C 1
ATOM 772 O O . ASP A 1 93 ? 12.637 -0.763 -6.160 1.00 91.38 93 ASP A O 1
ATOM 776 N N . ILE A 1 94 ? 12.684 -1.883 -8.109 1.00 89.06 94 ILE A N 1
ATOM 777 C CA . ILE A 1 94 ? 14.048 -1.499 -8.479 1.00 89.06 94 ILE A CA 1
ATOM 778 C C . ILE A 1 94 ? 14.132 -0.056 -9.004 1.00 89.06 94 ILE A C 1
ATOM 780 O O . ILE A 1 94 ? 15.225 0.504 -9.078 1.00 89.06 94 ILE A O 1
ATOM 784 N N . ASP A 1 95 ? 13.008 0.539 -9.426 1.00 89.25 95 ASP A N 1
ATOM 785 C CA . ASP A 1 95 ? 12.947 1.925 -9.897 1.00 89.25 95 ASP A CA 1
ATOM 786 C C . ASP A 1 95 ? 12.691 2.888 -8.731 1.00 89.25 95 ASP A C 1
ATOM 788 O O . ASP A 1 95 ? 11.556 3.103 -8.292 1.00 89.25 95 ASP A O 1
ATOM 792 N N . GLU A 1 96 ? 13.756 3.553 -8.287 1.00 90.81 96 GLU A N 1
ATOM 793 C CA . GLU A 1 96 ? 13.716 4.551 -7.217 1.00 90.81 96 GLU A CA 1
ATOM 794 C C . GLU A 1 96 ? 12.678 5.662 -7.456 1.00 90.81 96 GLU A C 1
ATOM 796 O O . GLU A 1 96 ? 11.950 6.064 -6.543 1.00 90.81 96 GLU A O 1
ATOM 801 N N . ASN A 1 97 ? 12.516 6.118 -8.703 1.00 92.06 97 ASN A N 1
ATOM 802 C CA . ASN A 1 97 ? 11.534 7.154 -9.027 1.00 92.06 97 ASN A CA 1
ATOM 803 C C . ASN A 1 97 ? 10.097 6.644 -8.909 1.00 92.06 97 ASN A C 1
ATOM 805 O O . ASN A 1 97 ? 9.173 7.430 -8.669 1.00 92.06 97 ASN A O 1
ATOM 809 N N . ALA A 1 98 ? 9.880 5.351 -9.152 1.00 92.81 98 ALA A N 1
ATOM 810 C CA . ALA A 1 98 ? 8.579 4.731 -8.982 1.00 92.81 98 ALA A CA 1
ATOM 811 C C . ALA A 1 98 ? 8.222 4.646 -7.492 1.00 92.81 98 ALA A C 1
ATOM 813 O O . ALA A 1 98 ? 7.110 5.034 -7.131 1.00 92.81 98 ALA A O 1
ATOM 814 N N . ILE A 1 99 ? 9.188 4.291 -6.641 1.00 94.81 99 ILE A N 1
ATOM 815 C CA . ILE A 1 99 ? 9.029 4.232 -5.181 1.00 94.81 99 ILE A CA 1
ATOM 816 C C . ILE A 1 99 ? 8.708 5.599 -4.580 1.00 94.81 99 ILE A C 1
ATOM 818 O O . ILE A 1 99 ? 7.762 5.713 -3.801 1.00 94.81 99 ILE A O 1
ATOM 822 N N . ILE A 1 100 ? 9.425 6.654 -4.982 1.00 95.56 100 ILE A N 1
ATOM 823 C CA . ILE A 1 100 ? 9.136 8.026 -4.526 1.00 95.56 100 ILE A CA 1
ATOM 824 C C . ILE A 1 100 ? 7.683 8.401 -4.852 1.00 95.56 100 ILE A C 1
ATOM 826 O O . ILE A 1 100 ? 6.962 8.932 -4.007 1.00 95.56 100 ILE A O 1
ATOM 830 N N . LYS A 1 101 ? 7.223 8.078 -6.068 1.00 96.56 101 LYS A N 1
ATOM 831 C CA . LYS A 1 101 ? 5.836 8.332 -6.487 1.00 96.56 101 LYS A CA 1
ATOM 832 C C . LYS A 1 101 ? 4.834 7.471 -5.728 1.00 96.56 101 LYS A C 1
ATOM 834 O O . LYS A 1 101 ? 3.781 7.982 -5.373 1.00 96.56 101 LYS A O 1
ATOM 839 N N . CYS A 1 102 ? 5.160 6.206 -5.473 1.00 97.19 102 CYS A N 1
ATOM 840 C CA . CYS A 1 102 ? 4.343 5.302 -4.670 1.00 97.19 102 CYS A CA 1
ATOM 841 C C . CYS A 1 102 ? 4.090 5.909 -3.284 1.00 97.19 102 CYS A C 1
ATOM 843 O O . CYS A 1 102 ? 2.939 6.161 -2.940 1.00 97.19 102 CYS A O 1
ATOM 845 N N . LYS A 1 103 ? 5.151 6.263 -2.544 1.00 97.75 103 LYS A N 1
ATOM 846 C CA . LYS A 1 103 ? 5.040 6.896 -1.218 1.00 97.75 103 LYS A CA 1
ATOM 847 C C . LYS A 1 103 ? 4.217 8.185 -1.256 1.00 97.75 103 LYS A C 1
ATOM 849 O O . LYS A 1 103 ? 3.352 8.374 -0.408 1.00 97.75 103 LYS A O 1
ATOM 854 N N . ALA A 1 104 ? 4.437 9.039 -2.260 1.00 97.44 104 ALA A N 1
ATOM 855 C CA . ALA A 1 104 ? 3.659 10.266 -2.429 1.00 97.44 104 ALA A CA 1
ATOM 856 C C . ALA A 1 104 ? 2.158 9.985 -2.623 1.00 97.44 104 ALA A C 1
ATOM 858 O O . ALA A 1 104 ? 1.335 10.584 -1.940 1.00 97.44 104 ALA A O 1
ATOM 859 N N . TYR A 1 105 ? 1.792 9.031 -3.485 1.00 97.62 105 TYR A N 1
ATOM 860 C CA . TYR A 1 105 ? 0.387 8.666 -3.684 1.00 97.62 105 TYR A CA 1
ATOM 861 C C . TYR A 1 105 ? -0.247 8.032 -2.446 1.00 97.62 105 TYR A C 1
ATOM 863 O O . TYR A 1 105 ? -1.415 8.293 -2.169 1.00 97.62 105 TYR A O 1
ATOM 871 N N . LEU A 1 106 ? 0.498 7.218 -1.695 1.00 98.12 106 LEU A N 1
ATOM 872 C CA . LEU A 1 106 ? 0.001 6.651 -0.442 1.00 98.12 106 LEU A CA 1
ATOM 873 C C . LEU A 1 106 ? -0.255 7.749 0.601 1.00 98.12 106 LEU A C 1
ATOM 875 O O . LEU A 1 106 ? -1.324 7.761 1.209 1.00 98.12 106 LEU A O 1
ATOM 879 N N . ASN A 1 107 ? 0.656 8.718 0.727 1.00 97.94 107 ASN A N 1
ATOM 880 C CA . ASN A 1 107 ? 0.462 9.894 1.580 1.00 97.94 107 ASN A CA 1
ATOM 881 C C . ASN A 1 107 ? -0.754 10.729 1.152 1.00 97.94 107 ASN A C 1
ATOM 883 O O . ASN A 1 107 ? -1.550 11.125 1.997 1.00 97.94 107 ASN A O 1
ATOM 887 N N . ASP A 1 108 ? -0.946 10.962 -0.152 1.00 97.19 108 ASP A N 1
ATOM 888 C CA . ASP A 1 108 ? -2.111 11.698 -0.667 1.00 97.19 108 ASP A CA 1
ATOM 889 C C . ASP A 1 108 ? -3.438 11.017 -0.300 1.00 97.19 108 ASP A C 1
ATOM 891 O O . ASP A 1 108 ? -4.469 11.679 -0.152 1.00 97.19 108 ASP A O 1
ATOM 895 N N . ILE A 1 109 ? -3.446 9.686 -0.192 1.00 97.19 109 ILE A N 1
ATOM 896 C CA . ILE A 1 109 ? -4.624 8.924 0.224 1.00 97.19 109 ILE A CA 1
ATOM 897 C C . ILE A 1 109 ? -4.846 9.095 1.720 1.00 97.19 109 ILE A C 1
ATOM 899 O O . ILE A 1 109 ? -5.937 9.506 2.105 1.00 97.19 109 ILE A O 1
ATOM 903 N N . THR A 1 110 ? -3.840 8.827 2.555 1.00 97.44 110 THR A N 1
ATOM 904 C CA . THR A 1 110 ? -3.984 8.885 4.020 1.0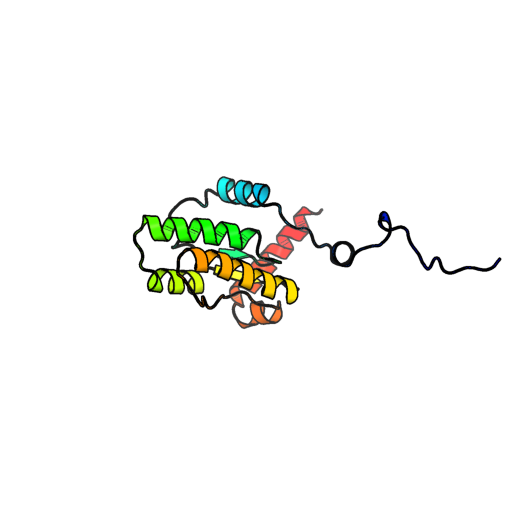0 97.44 110 THR A CA 1
ATOM 905 C C . THR A 1 110 ? -4.279 10.298 4.516 1.00 97.44 110 THR A C 1
ATOM 907 O O . THR A 1 110 ? -5.099 10.474 5.417 1.00 97.44 110 THR A O 1
ATOM 910 N N . TYR A 1 111 ? -3.727 11.319 3.856 1.00 97.06 111 TYR A N 1
ATOM 911 C CA . TYR A 1 111 ? -3.971 12.722 4.189 1.00 97.06 111 TYR A CA 1
ATOM 912 C C . TYR A 1 111 ? -5.455 13.104 4.092 1.00 97.06 111 TYR A C 1
ATOM 914 O O . TYR A 1 111 ? -5.957 13.865 4.916 1.00 97.06 111 TYR A O 1
ATOM 922 N N . LYS A 1 112 ? -6.206 12.519 3.145 1.00 95.25 112 LYS A N 1
ATOM 923 C CA . LYS A 1 112 ? -7.663 12.741 3.016 1.00 95.25 112 LYS A CA 1
ATOM 924 C C . LYS A 1 112 ? -8.458 12.250 4.229 1.00 95.25 112 LYS A C 1
ATOM 926 O O . LYS A 1 112 ? -9.596 12.672 4.408 1.00 95.25 112 LYS A O 1
ATOM 931 N N . TYR A 1 113 ? -7.864 11.378 5.038 1.00 94.81 113 TYR A N 1
ATOM 932 C CA . TYR A 1 113 ? -8.432 10.845 6.274 1.00 94.81 113 TYR A CA 1
ATOM 933 C C . TYR A 1 113 ? -7.853 11.516 7.528 1.00 94.81 113 TYR A C 1
ATOM 935 O O . TYR A 1 113 ? -8.156 11.091 8.637 1.00 94.81 113 TYR A O 1
ATOM 943 N N . GLY A 1 114 ? -7.032 12.560 7.370 1.00 95.31 114 GLY A N 1
ATOM 944 C CA . GLY A 1 114 ? -6.364 13.231 8.487 1.00 95.31 114 GLY A CA 1
ATOM 945 C C . GLY A 1 114 ? -5.171 12.456 9.050 1.00 95.31 114 GLY A C 1
ATOM 946 O O . GLY A 1 114 ? -4.759 12.734 10.170 1.00 95.31 114 GLY A O 1
ATOM 947 N N . ILE A 1 115 ? -4.629 11.492 8.297 1.00 96.56 115 ILE A N 1
ATOM 948 C CA . ILE A 1 115 ? -3.461 10.703 8.694 1.00 96.56 115 ILE A CA 1
ATOM 949 C C . ILE A 1 115 ? -2.253 11.189 7.900 1.00 96.56 115 ILE A C 1
ATOM 951 O O . ILE A 1 115 ? -2.142 10.992 6.685 1.00 96.56 115 ILE A O 1
ATOM 955 N N . ASP A 1 116 ? -1.344 11.825 8.615 1.00 92.56 116 ASP A N 1
ATOM 956 C CA . ASP A 1 116 ? -0.081 12.355 8.138 1.00 92.56 116 ASP A CA 1
ATOM 957 C C . ASP A 1 116 ? 1.100 11.435 8.480 1.00 92.56 116 ASP A C 1
ATOM 959 O O . ASP A 1 116 ? 1.017 10.572 9.357 1.00 92.56 116 ASP A O 1
ATOM 963 N N . GLU A 1 117 ? 2.196 11.622 7.739 1.00 87.25 117 GLU A N 1
ATOM 964 C CA . GLU A 1 117 ? 3.528 11.075 8.045 1.00 87.25 117 GLU A CA 1
ATOM 965 C C . GLU A 1 117 ? 3.566 9.570 8.366 1.00 87.25 117 GLU A C 1
ATOM 967 O O . GLU A 1 117 ? 4.262 9.125 9.277 1.00 87.25 117 GLU A O 1
ATOM 972 N N . VAL A 1 118 ? 2.845 8.751 7.595 1.00 96.38 118 VAL A N 1
ATOM 973 C CA . VAL A 1 118 ? 3.017 7.296 7.680 1.00 96.38 118 VAL A CA 1
ATOM 974 C C . VAL A 1 118 ? 4.441 6.948 7.239 1.00 96.38 118 VAL A C 1
ATOM 976 O O . VAL A 1 118 ? 4.845 7.230 6.107 1.00 96.38 118 VAL A O 1
ATOM 979 N N . ASP A 1 119 ? 5.202 6.309 8.124 1.00 96.19 119 ASP A N 1
ATOM 980 C CA . ASP A 1 119 ? 6.506 5.750 7.780 1.00 96.19 119 ASP A CA 1
ATOM 981 C C . ASP A 1 119 ? 6.304 4.481 6.944 1.00 96.19 119 ASP A C 1
ATOM 983 O O . ASP A 1 119 ? 5.997 3.408 7.461 1.00 96.19 119 ASP A O 1
ATOM 987 N N . TRP A 1 120 ? 6.369 4.599 5.621 1.00 96.69 120 TRP A N 1
ATOM 988 C CA . TRP A 1 120 ? 6.052 3.475 4.748 1.00 96.69 120 TRP A CA 1
ATOM 989 C C . TRP A 1 120 ? 7.234 2.522 4.541 1.00 96.69 120 TRP A C 1
ATOM 991 O O . TRP A 1 120 ? 8.291 2.930 4.048 1.00 96.69 120 TRP A O 1
ATOM 1001 N N . ASN A 1 121 ? 6.988 1.219 4.719 1.00 94.81 121 ASN A N 1
ATOM 1002 C CA . ASN A 1 121 ? 7.912 0.130 4.377 1.00 94.81 121 ASN A CA 1
ATOM 1003 C C . ASN A 1 121 ? 7.957 -0.161 2.857 1.00 94.81 121 ASN A C 1
ATOM 1005 O O . ASN A 1 121 ? 7.764 -1.294 2.409 1.00 94.81 121 ASN A O 1
ATOM 1009 N N . ILE A 1 122 ? 8.195 0.881 2.050 1.00 95.19 122 ILE A N 1
ATOM 1010 C CA . ILE A 1 122 ? 8.387 0.789 0.595 1.00 95.19 122 ILE A CA 1
ATOM 1011 C C . ILE A 1 122 ? 9.872 1.028 0.275 1.00 95.19 122 ILE A C 1
ATOM 1013 O O . ILE A 1 122 ? 10.384 2.132 0.496 1.00 95.19 122 ILE A O 1
ATOM 1017 N N . LEU A 1 123 ? 10.560 -0.005 -0.212 1.00 89.38 123 LEU A N 1
ATOM 1018 C CA . LEU A 1 123 ? 12.023 -0.084 -0.324 1.00 89.38 123 LEU A CA 1
ATOM 1019 C C . LEU A 1 123 ? 12.494 -0.092 -1.789 1.00 89.38 123 LEU A C 1
ATOM 1021 O O . LEU A 1 123 ? 11.752 -0.493 -2.684 1.00 89.38 123 LEU A O 1
ATOM 1025 N N . TYR A 1 124 ? 13.726 0.361 -2.033 1.00 82.75 124 TYR A N 1
ATOM 1026 C CA . TYR A 1 124 ? 14.237 0.741 -3.355 1.00 82.75 124 TYR A CA 1
ATOM 1027 C C . TYR A 1 124 ? 15.007 -0.363 -4.089 1.00 82.75 124 TYR A C 1
ATOM 1029 O O . TYR A 1 124 ? 15.258 -0.246 -5.287 1.00 82.75 124 TYR A O 1
ATOM 1037 N N . THR A 1 125 ? 15.466 -1.407 -3.392 1.00 82.12 125 THR A N 1
ATOM 1038 C CA . THR A 1 125 ? 16.362 -2.401 -3.999 1.00 82.12 125 THR A CA 1
ATOM 1039 C C . THR A 1 125 ? 16.102 -3.835 -3.547 1.00 82.12 125 THR A C 1
ATOM 1041 O O . THR A 1 125 ? 15.665 -4.112 -2.429 1.00 82.12 125 THR A O 1
ATOM 1044 N N . GLU A 1 126 ? 16.472 -4.781 -4.412 1.00 83.94 126 GLU A N 1
ATOM 1045 C CA . GLU A 1 126 ? 16.531 -6.206 -4.073 1.00 83.94 126 GLU A CA 1
ATOM 1046 C C . GLU A 1 126 ? 17.480 -6.471 -2.891 1.00 83.94 126 GLU A C 1
ATOM 1048 O O . GLU A 1 126 ? 17.198 -7.308 -2.036 1.00 83.94 126 GLU A O 1
ATOM 1053 N N . SER A 1 127 ? 18.583 -5.722 -2.803 1.00 87.12 127 SER A N 1
ATOM 1054 C CA . SER A 1 127 ? 19.528 -5.805 -1.687 1.00 87.12 127 SER A CA 1
ATOM 1055 C C . SER A 1 127 ? 18.877 -5.439 -0.352 1.00 87.12 127 SER A C 1
ATOM 1057 O O . SER A 1 127 ? 19.087 -6.139 0.636 1.00 87.12 127 SER A O 1
ATOM 1059 N N . GLU A 1 128 ? 18.066 -4.379 -0.305 1.00 85.75 128 GLU A N 1
ATOM 1060 C CA . GLU A 1 128 ? 17.314 -4.004 0.899 1.00 85.75 128 GLU A CA 1
ATOM 1061 C C . GLU A 1 128 ? 16.286 -5.072 1.273 1.00 85.75 128 GLU A C 1
ATOM 1063 O O . GLU A 1 128 ? 16.230 -5.461 2.438 1.00 85.75 128 GLU A O 1
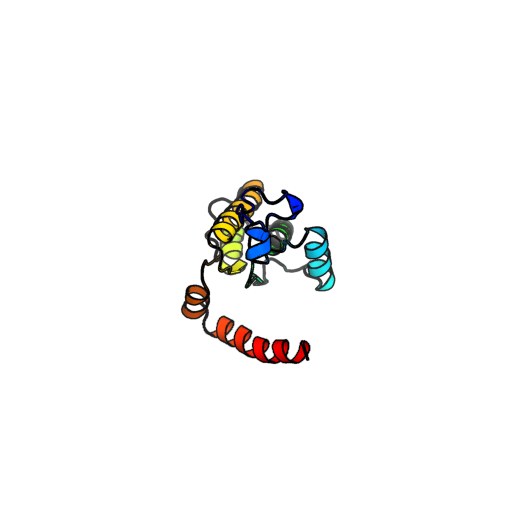ATOM 1068 N N . LEU A 1 129 ? 15.539 -5.605 0.296 1.00 84.94 129 LEU A N 1
ATOM 1069 C CA . LEU A 1 129 ? 14.612 -6.720 0.525 1.00 84.94 129 LEU A CA 1
ATOM 1070 C C . LEU A 1 129 ? 15.329 -7.921 1.145 1.00 84.94 129 LEU A C 1
ATOM 1072 O O . LEU A 1 129 ? 14.880 -8.459 2.155 1.00 84.94 129 LEU A O 1
ATOM 1076 N N . LYS A 1 130 ? 16.461 -8.318 0.560 1.00 89.19 130 LYS A N 1
ATOM 1077 C CA . LYS A 1 130 ? 17.260 -9.452 1.026 1.00 89.19 130 LYS A CA 1
ATOM 1078 C C . LYS A 1 130 ? 17.804 -9.238 2.439 1.00 89.19 130 LYS A C 1
ATOM 1080 O O . LYS A 1 130 ? 17.826 -10.182 3.223 1.00 89.19 130 LYS A O 1
ATOM 1085 N N . ASN A 1 131 ? 18.245 -8.024 2.761 1.00 89.62 131 ASN A N 1
ATOM 1086 C CA . ASN A 1 131 ? 18.856 -7.721 4.054 1.00 89.62 131 ASN A CA 1
ATOM 1087 C C . ASN A 1 131 ? 17.817 -7.559 5.172 1.00 89.62 131 ASN A C 1
ATOM 1089 O O . ASN A 1 131 ? 18.043 -8.037 6.280 1.00 89.62 131 ASN A O 1
ATOM 1093 N N . LEU A 1 132 ? 16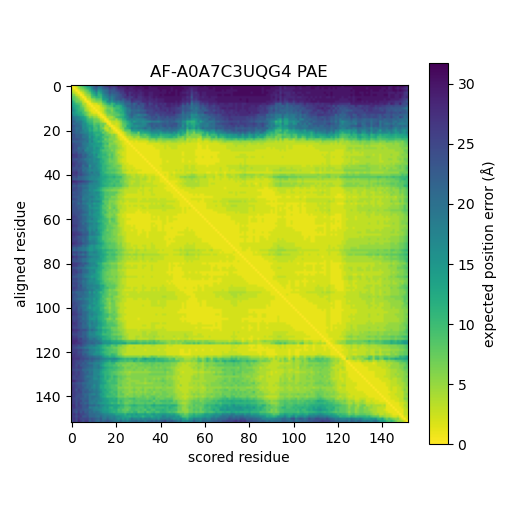.692 -6.895 4.893 1.00 86.56 132 LEU A N 1
ATOM 1094 C CA . LEU A 1 132 ? 15.652 -6.617 5.889 1.00 86.56 132 LEU A CA 1
ATOM 1095 C C . LEU A 1 132 ? 14.672 -7.788 6.056 1.00 86.56 132 LEU A C 1
ATOM 1097 O O . LEU A 1 132 ? 14.203 -8.037 7.165 1.00 86.56 132 LEU A O 1
ATOM 1101 N N . TYR A 1 133 ? 14.391 -8.536 4.983 1.00 86.62 133 TYR A N 1
ATOM 1102 C CA . TYR A 1 133 ? 13.413 -9.631 4.968 1.00 86.62 133 TYR A CA 1
ATOM 1103 C C . TYR A 1 133 ? 13.955 -10.896 4.267 1.00 86.62 133 TYR A C 1
ATOM 1105 O O . TYR A 1 133 ? 13.372 -11.358 3.278 1.00 86.62 133 TYR A O 1
ATOM 1113 N N . PRO A 1 134 ? 15.039 -11.511 4.779 1.00 91.00 134 PRO A N 1
ATOM 1114 C CA . PRO A 1 134 ? 15.719 -12.629 4.117 1.00 91.00 134 PRO A CA 1
ATOM 1115 C C . PRO A 1 134 ? 14.804 -13.834 3.857 1.00 91.00 134 PRO A C 1
ATOM 1117 O O . PRO A 1 134 ? 14.823 -14.386 2.761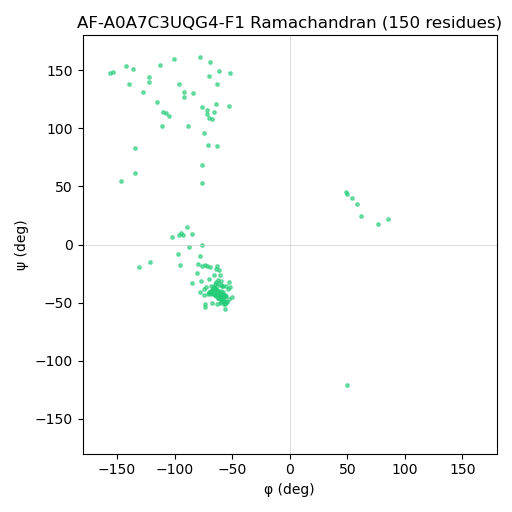 1.00 91.00 134 PRO A O 1
ATOM 1120 N N . TYR A 1 135 ? 13.934 -14.197 4.804 1.00 90.88 135 TYR A N 1
ATOM 1121 C CA . TYR A 1 135 ? 13.007 -15.325 4.630 1.00 90.88 135 TYR A CA 1
ATOM 1122 C C . TYR A 1 135 ? 11.955 -15.075 3.540 1.00 90.88 135 TYR A C 1
ATOM 1124 O O . TYR A 1 135 ? 11.604 -15.982 2.787 1.00 90.88 135 TYR A O 1
ATOM 1132 N N . THR A 1 136 ? 11.462 -13.839 3.423 1.00 87.12 136 THR A N 1
ATOM 1133 C CA . THR A 1 136 ? 10.533 -13.448 2.352 1.00 87.12 136 THR A CA 1
ATOM 1134 C C . THR A 1 136 ? 11.227 -13.517 0.994 1.00 87.12 136 THR A C 1
ATOM 1136 O O . THR A 1 136 ? 10.663 -14.031 0.029 1.00 87.12 136 THR A O 1
ATOM 1139 N N . TYR A 1 137 ? 12.473 -13.045 0.927 1.00 88.69 137 TYR A N 1
ATOM 1140 C CA . TYR A 1 137 ? 13.284 -13.117 -0.282 1.00 88.69 137 TYR A CA 1
ATOM 1141 C C . TYR A 1 137 ? 13.545 -14.571 -0.714 1.00 88.69 137 TYR A C 1
ATOM 1143 O O . TYR A 1 137 ? 13.333 -14.920 -1.876 1.00 88.69 137 TYR A O 1
ATOM 1151 N N . GLU A 1 138 ? 13.914 -15.448 0.223 1.00 90.38 138 GLU A N 1
ATOM 1152 C CA . GLU A 1 138 ? 14.082 -16.886 -0.028 1.00 90.38 138 GLU A CA 1
ATOM 1153 C C . GLU A 1 138 ? 12.789 -17.548 -0.521 1.00 90.38 138 GLU A C 1
ATOM 1155 O O . GLU A 1 138 ? 12.822 -18.345 -1.461 1.00 90.38 138 GLU A O 1
ATOM 1160 N N . TYR A 1 139 ? 11.636 -17.180 0.045 1.00 88.94 139 TYR A N 1
ATOM 1161 C CA . TYR A 1 139 ? 10.335 -17.668 -0.416 1.00 88.94 139 TYR A CA 1
ATOM 1162 C C . TYR A 1 139 ? 10.045 -17.273 -1.873 1.00 88.94 139 TYR A C 1
ATOM 1164 O O . TYR A 1 139 ? 9.616 -18.112 -2.671 1.00 88.94 139 TYR A O 1
ATOM 1172 N N . PHE A 1 140 ? 10.319 -16.022 -2.259 1.00 87.25 140 PHE A N 1
ATOM 1173 C CA . PHE A 1 140 ? 10.167 -15.588 -3.650 1.00 87.25 140 PHE A CA 1
ATOM 1174 C C . PHE A 1 140 ? 11.107 -16.338 -4.601 1.00 87.25 140 PHE A C 1
ATOM 1176 O O . PHE A 1 140 ? 10.679 -16.735 -5.689 1.00 87.25 140 PHE A O 1
ATOM 1183 N N . LEU A 1 141 ? 12.350 -16.607 -4.188 1.00 87.44 141 LEU A N 1
ATOM 1184 C CA . LEU A 1 141 ? 13.279 -17.431 -4.966 1.00 87.44 141 LEU A CA 1
ATOM 1185 C C . LEU A 1 141 ? 12.779 -18.872 -5.131 1.00 87.44 141 LEU A C 1
ATOM 1187 O O . LEU A 1 141 ? 12.843 -19.407 -6.235 1.00 87.44 141 LEU A O 1
ATOM 1191 N N . ALA A 1 142 ? 12.211 -19.478 -4.088 1.00 87.62 142 ALA A N 1
ATOM 1192 C CA . ALA A 1 142 ? 11.647 -20.825 -4.178 1.00 87.62 142 ALA A CA 1
ATOM 1193 C C . ALA A 1 142 ? 10.473 -20.908 -5.175 1.00 87.62 142 ALA A C 1
ATOM 1195 O O . ALA A 1 142 ? 10.287 -21.918 -5.857 1.00 87.62 142 ALA A O 1
ATOM 1196 N N . ILE A 1 143 ? 9.680 -19.838 -5.300 1.00 86.88 143 ILE A N 1
ATOM 1197 C CA . ILE A 1 143 ? 8.596 -19.760 -6.289 1.00 86.88 143 ILE A CA 1
ATOM 1198 C C . ILE A 1 143 ? 9.131 -19.487 -7.698 1.00 86.88 143 ILE A C 1
ATOM 1200 O O . ILE A 1 143 ? 8.538 -19.970 -8.664 1.00 86.88 143 ILE A O 1
ATOM 1204 N N . LYS A 1 144 ? 10.240 -18.751 -7.842 1.00 85.12 144 LYS A N 1
ATOM 1205 C CA . LYS A 1 144 ? 10.848 -18.429 -9.142 1.00 85.12 144 LYS A CA 1
ATOM 1206 C C . LYS A 1 144 ? 11.093 -19.683 -9.976 1.00 85.12 144 LYS A C 1
ATOM 1208 O O . LYS A 1 144 ? 10.685 -19.718 -11.134 1.00 85.12 144 LYS A O 1
ATOM 1213 N N . ASP A 1 145 ? 11.670 -20.723 -9.381 1.00 81.19 145 ASP A N 1
ATOM 1214 C CA . ASP A 1 145 ? 11.925 -21.988 -10.078 1.00 81.19 145 ASP A CA 1
ATOM 1215 C C . ASP A 1 145 ? 10.624 -22.627 -10.575 1.00 81.19 145 ASP A C 1
ATOM 1217 O O . ASP A 1 145 ? 10.533 -23.067 -11.720 1.00 81.19 145 ASP A O 1
ATOM 1221 N N . ARG A 1 146 ? 9.568 -22.596 -9.751 1.00 84.00 146 ARG A N 1
ATOM 1222 C CA . ARG A 1 146 ? 8.237 -23.077 -10.139 1.00 84.00 146 ARG A CA 1
ATOM 1223 C C . ARG A 1 146 ? 7.623 -22.248 -11.269 1.00 84.00 146 ARG A C 1
ATOM 1225 O O . ARG A 1 146 ? 6.944 -22.816 -12.121 1.00 84.00 146 ARG A O 1
ATOM 1232 N N . LEU A 1 147 ? 7.816 -20.931 -11.280 1.00 81.38 147 LEU A N 1
ATOM 1233 C CA . LEU A 1 147 ? 7.304 -20.053 -12.336 1.00 81.38 147 LEU A CA 1
ATOM 1234 C C . LEU A 1 147 ? 8.038 -20.275 -13.661 1.00 81.38 147 LEU A C 1
ATOM 1236 O O . LEU A 1 147 ? 7.379 -20.380 -14.688 1.00 81.38 147 LEU A O 1
ATOM 1240 N N . LEU A 1 148 ? 9.361 -20.459 -13.631 1.00 79.94 148 LEU A N 1
ATOM 1241 C CA . LEU A 1 148 ? 10.170 -20.767 -14.819 1.00 79.94 148 LEU A CA 1
ATOM 1242 C C . LEU A 1 148 ? 9.770 -22.087 -15.498 1.00 79.94 148 LEU A C 1
ATOM 1244 O O . LEU A 1 148 ? 10.048 -22.284 -16.680 1.00 79.94 148 LEU A O 1
ATOM 1248 N N . LEU A 1 149 ? 9.119 -22.995 -14.766 1.00 82.56 149 LEU A N 1
ATOM 1249 C CA . LEU A 1 149 ? 8.550 -24.223 -15.322 1.00 82.56 149 LEU A CA 1
ATOM 1250 C C . LEU A 1 149 ? 7.203 -24.012 -16.033 1.00 82.56 149 LEU A C 1
ATOM 1252 O O . LEU A 1 149 ? 6.796 -24.902 -16.767 1.00 82.56 149 LEU A O 1
ATOM 1256 N N . ARG A 1 150 ? 6.497 -22.888 -15.820 1.00 78.00 150 ARG A N 1
ATOM 1257 C CA . ARG A 1 150 ? 5.189 -22.607 -16.458 1.00 78.00 150 ARG A CA 1
ATOM 1258 C C . ARG A 1 150 ? 5.320 -22.084 -17.886 1.00 78.00 150 ARG A C 1
ATOM 1260 O O . ARG A 1 150 ? 4.380 -22.225 -18.657 1.00 78.00 150 ARG A O 1
ATOM 1267 N N . ASP A 1 151 ? 6.465 -21.488 -18.205 1.00 64.75 151 ASP A N 1
ATOM 1268 C CA . ASP A 1 151 ? 6.760 -20.902 -19.517 1.00 64.75 151 ASP A CA 1
ATOM 1269 C C . ASP A 1 151 ? 7.390 -21.922 -20.494 1.00 64.75 151 ASP A C 1
ATOM 1271 O O . ASP A 1 151 ? 7.963 -21.540 -21.517 1.00 64.75 151 ASP A O 1
ATOM 1275 N N . LYS A 1 152 ? 7.303 -23.221 -20.174 1.00 56.88 152 LYS A N 1
ATOM 1276 C CA . LYS A 1 152 ? 7.684 -24.354 -21.029 1.00 56.88 152 LYS A CA 1
ATOM 1277 C C . LYS A 1 152 ? 6.464 -25.209 -21.337 1.00 56.88 152 LYS A C 1
ATOM 1279 O O . LYS A 1 152 ? 6.384 -25.675 -22.493 1.00 56.88 152 LYS A O 1
#

Radius of gyration: 19.42 Å; Cα contacts (8 Å, |Δi|>4): 156; chains: 1; bounding box: 42×38×67 Å

pLDDT: mean 87.09, std 14.34, range [41.16, 98.12]

Secondary structure (DSSP, 8-state):
----------GGG---HHHHTT-----HHHHHHHHHHTTTTSS-TT--EEETT-TTTHHHHHHHHHHHHHHHHTT--HHHHHHHHHHHEEEE-S-HHHHHHHHHHHHHHHHTTT------EEES-HHHHHHH-HHHHHHHHHHHHHHHTTT-

Mean predicted aligned error: 8.08 Å